Protein AF-A0A937Q299-F1 (afdb_monomer)

Foldseek 3Di:
DVVVVVVVVVVVVVVVVVVVVVCVVVVVVVVVVVVVVCVVVVVVVVVVLVVVQVVLLVVQVVPFPPPDDDDCPTCQNAPCVSFPQDDDPPDTHGAWDWDDDPPDDIDIGGHDDDPVVDPDPVPDDD

Mean predicted aligned error: 9.44 Å

pLDDT: mean 88.58, std 8.68, range [50.38, 97.19]

Sequence (126 aa):
MKNRQGSVLLIVLWSLLFITFFTVTLSGVVTQKLNVSGRIDGKIREYFAAVAGIETAKAVLANDESEDYDASYDNWASNEKAFKEQRAGDTVFSVAYTIKAEGSEPLIVYGLVDEERKVNINKADI

Structure (mmCIF, N/CA/C/O backbone):
data_AF-A0A937Q299-F1
#
_entry.id   AF-A0A937Q299-F1
#
loop_
_atom_site.group_PDB
_atom_site.id
_atom_site.type_symbol
_atom_site.label_atom_id
_atom_site.label_alt_id
_atom_site.label_comp_id
_atom_site.label_asym_id
_atom_site.label_entity_id
_atom_site.label_seq_id
_atom_site.pdbx_PDB_ins_code
_atom_site.Cartn_x
_atom_site.Cartn_y
_atom_site.Cartn_z
_atom_site.occupancy
_atom_site.B_iso_or_equiv
_atom_site.auth_seq_id
_atom_site.auth_comp_id
_atom_site.auth_asym_id
_atom_site.auth_atom_id
_atom_site.pdbx_PDB_model_num
ATOM 1 N N . MET A 1 1 ? -34.525 13.589 62.327 1.00 50.38 1 MET A N 1
ATOM 2 C CA . MET A 1 1 ? -34.146 14.062 60.968 1.00 50.38 1 MET A CA 1
ATOM 3 C C . MET A 1 1 ? -32.785 13.539 60.475 1.00 50.38 1 MET A C 1
ATOM 5 O O . MET A 1 1 ? -32.686 13.281 59.283 1.00 50.38 1 MET A O 1
ATOM 9 N N . LYS A 1 2 ? -31.781 13.288 61.339 1.00 55.22 2 LYS A N 1
ATOM 10 C CA . LYS A 1 2 ? -30.448 12.754 60.953 1.00 55.22 2 LYS A CA 1
ATOM 11 C C . LYS A 1 2 ? -30.451 11.396 60.212 1.00 55.22 2 LYS A C 1
ATOM 13 O O . LYS A 1 2 ? -29.699 11.232 59.260 1.00 55.22 2 LYS A O 1
ATOM 18 N N . ASN A 1 3 ? -31.337 10.457 60.560 1.00 60.97 3 ASN A N 1
ATOM 19 C CA . ASN A 1 3 ? -31.344 9.112 59.946 1.00 60.97 3 ASN A CA 1
ATOM 20 C C . ASN A 1 3 ? -31.765 9.101 58.462 1.00 60.97 3 ASN A C 1
ATOM 22 O O . ASN A 1 3 ? -31.338 8.240 57.697 1.00 60.97 3 ASN A O 1
ATOM 26 N N . ARG A 1 4 ? -32.576 10.078 58.033 1.00 68.50 4 ARG A N 1
ATOM 27 C CA . ARG A 1 4 ? -33.073 10.166 56.650 1.00 68.50 4 ARG A CA 1
ATOM 28 C C . ARG A 1 4 ? -31.975 10.633 55.688 1.00 68.50 4 ARG A C 1
ATOM 30 O O . ARG A 1 4 ? -31.895 10.146 54.571 1.00 68.50 4 ARG A O 1
ATOM 37 N N . GLN A 1 5 ? -31.094 11.519 56.154 1.00 73.50 5 GLN A N 1
ATOM 38 C CA . GLN A 1 5 ? -29.950 12.020 55.385 1.00 73.50 5 GLN A CA 1
ATOM 39 C C . GLN A 1 5 ? -28.874 10.942 55.182 1.00 73.50 5 GLN A C 1
ATOM 41 O O . GLN A 1 5 ? -28.331 10.834 54.088 1.00 73.50 5 GLN A O 1
ATOM 46 N N . GLY A 1 6 ? -28.626 10.089 56.186 1.00 79.12 6 GLY A N 1
ATOM 47 C CA . GLY A 1 6 ? -27.709 8.948 56.049 1.00 79.12 6 GLY A CA 1
ATOM 48 C C . GLY A 1 6 ? -28.207 7.883 55.065 1.00 79.12 6 GLY A C 1
ATOM 49 O O . GLY A 1 6 ? -27.428 7.359 54.275 1.00 79.12 6 GLY A O 1
ATOM 50 N N . SER A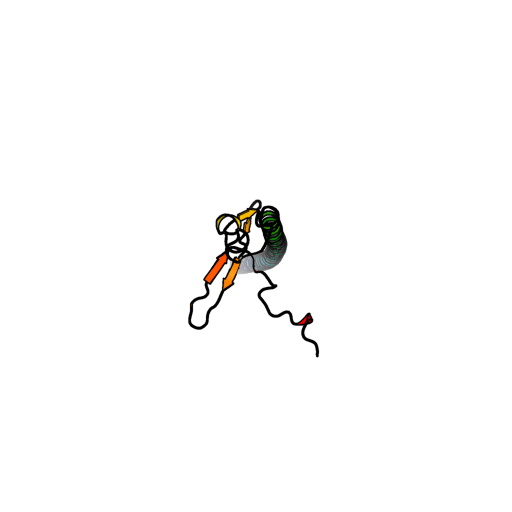 1 7 ? -29.516 7.610 55.053 1.00 86.31 7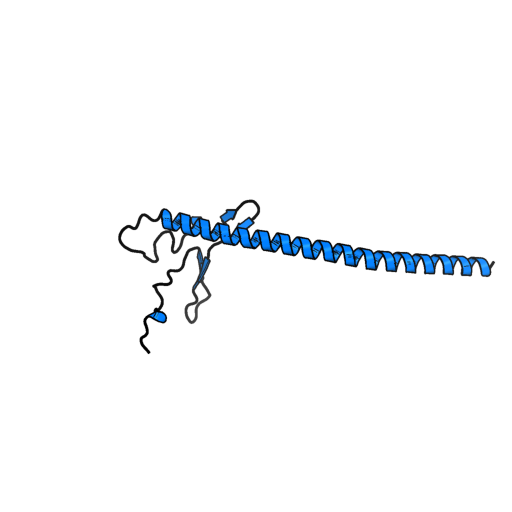 SER A N 1
ATOM 51 C CA . SER A 1 7 ? -30.123 6.681 54.088 1.00 86.31 7 SER A CA 1
ATOM 52 C C . SER A 1 7 ? -30.053 7.211 52.652 1.00 86.31 7 SER A C 1
ATOM 54 O O . SER A 1 7 ? -29.691 6.463 51.748 1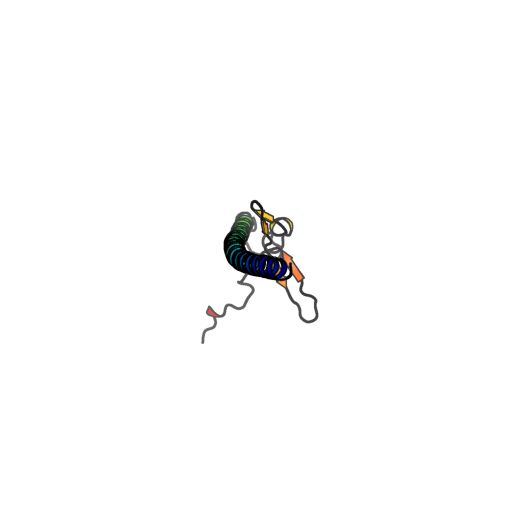.00 86.31 7 SER A O 1
ATOM 56 N N . VAL A 1 8 ? -30.309 8.508 52.442 1.00 90.88 8 VAL A N 1
ATOM 57 C CA . VAL A 1 8 ? -30.155 9.140 51.121 1.00 90.88 8 VAL A CA 1
ATOM 58 C C . VAL A 1 8 ? -28.698 9.093 50.657 1.00 90.88 8 VAL A C 1
ATOM 60 O O . VAL A 1 8 ? -28.444 8.741 49.510 1.00 90.88 8 VAL A O 1
ATOM 63 N N . LEU A 1 9 ? -27.737 9.371 51.546 1.00 90.94 9 LEU A N 1
ATOM 64 C CA . LEU A 1 9 ? -26.311 9.294 51.220 1.00 90.94 9 LEU A CA 1
ATOM 65 C C . LEU A 1 9 ? -25.902 7.881 50.780 1.00 90.94 9 LEU A C 1
ATOM 67 O O . LEU A 1 9 ? -25.204 7.732 49.781 1.00 90.94 9 LEU A O 1
ATOM 71 N N . LEU A 1 10 ? -26.371 6.848 51.487 1.00 92.44 10 LEU A N 1
ATOM 72 C CA . LEU A 1 10 ? -26.106 5.456 51.122 1.00 92.44 10 LEU A CA 1
ATOM 73 C C . LEU A 1 10 ? -26.683 5.104 49.750 1.00 92.44 10 LEU A C 1
ATOM 75 O O . LEU A 1 10 ? -25.991 4.489 48.945 1.00 92.44 10 LEU A O 1
ATOM 79 N N . ILE A 1 11 ? -27.917 5.520 49.459 1.00 94.12 11 ILE A N 1
ATOM 80 C CA . ILE A 1 11 ? -28.556 5.260 48.162 1.00 94.12 11 ILE A CA 1
ATOM 81 C C . ILE A 1 11 ? -27.782 5.945 47.031 1.00 94.12 11 ILE A C 1
ATOM 83 O O . ILE A 1 11 ? -27.532 5.329 45.994 1.00 94.12 11 ILE A O 1
ATOM 87 N N . VAL A 1 12 ? -27.362 7.197 47.231 1.00 95.69 12 VAL A N 1
ATOM 88 C CA . VAL A 1 12 ? -26.575 7.948 46.244 1.00 95.69 12 VAL A CA 1
ATOM 89 C C . VAL A 1 12 ? -25.211 7.294 46.020 1.00 95.69 12 VAL A C 1
ATOM 91 O O . VAL A 1 12 ? -24.815 7.109 44.872 1.00 95.69 12 VAL A O 1
ATOM 94 N N . LEU A 1 13 ? -24.523 6.886 47.090 1.00 95.56 13 LEU A N 1
ATOM 95 C CA . LEU A 1 13 ? -23.221 6.222 47.004 1.00 95.56 13 LEU A CA 1
ATOM 96 C C . LEU A 1 13 ? -23.310 4.896 46.240 1.00 95.56 13 LEU A C 1
ATOM 98 O O . LEU A 1 13 ? -22.503 4.639 45.349 1.00 95.56 13 LEU A O 1
ATOM 102 N N . TRP A 1 14 ? -24.317 4.078 46.551 1.00 96.31 14 TRP A N 1
ATOM 103 C CA . TRP A 1 14 ? -24.563 2.824 45.841 1.00 96.31 14 TRP A CA 1
ATOM 104 C C . TRP A 1 14 ? -24.894 3.059 44.371 1.00 96.31 14 TRP A C 1
ATOM 106 O O . TRP A 1 14 ? -24.345 2.384 43.505 1.00 96.31 14 TRP A O 1
ATOM 116 N N . SER A 1 15 ? -25.732 4.053 44.078 1.00 96.56 15 SER A N 1
ATOM 117 C CA . SER A 1 15 ? -26.079 4.410 42.700 1.00 96.56 15 SER A CA 1
ATOM 118 C C . SER A 1 15 ? -24.841 4.839 41.909 1.00 96.56 15 SER A C 1
ATOM 120 O O . SER A 1 15 ? -24.636 4.378 40.791 1.00 96.56 15 SER A O 1
ATOM 122 N N . LEU A 1 16 ? -23.971 5.656 42.508 1.00 96.44 16 LEU A N 1
ATOM 123 C CA . LEU A 1 16 ? -22.698 6.065 41.910 1.00 96.44 16 LEU A CA 1
ATOM 124 C C . LEU A 1 16 ? -21.774 4.876 41.646 1.00 96.44 16 LEU A C 1
ATOM 126 O O . LEU A 1 16 ? -21.200 4.789 40.561 1.00 96.44 16 LEU A O 1
ATOM 130 N N . LEU A 1 17 ? -21.654 3.949 42.598 1.00 97.19 17 LEU A N 1
ATOM 131 C CA . LEU A 1 17 ? -20.863 2.729 42.427 1.00 97.19 17 LEU A CA 1
ATOM 132 C C . LEU A 1 17 ? -21.375 1.887 41.257 1.00 97.19 17 LEU A C 1
ATOM 134 O O . LEU A 1 17 ? -20.586 1.499 40.395 1.00 97.19 17 LEU A O 1
ATOM 138 N N . PHE A 1 18 ? -22.689 1.664 41.183 1.00 96.81 18 PHE A N 1
ATOM 139 C CA . PHE A 1 18 ? -23.296 0.904 40.092 1.00 96.81 18 PHE A CA 1
ATOM 140 C C . PHE A 1 18 ? -23.109 1.586 38.738 1.00 96.81 18 PHE A C 1
ATOM 142 O O . PHE A 1 18 ? -22.710 0.928 37.780 1.00 96.81 18 PHE A O 1
ATOM 149 N N . ILE A 1 19 ? -23.332 2.899 38.656 1.00 96.56 19 ILE A N 1
ATOM 150 C CA . ILE A 1 19 ? -23.165 3.654 37.407 1.00 96.56 19 ILE A CA 1
ATOM 151 C C . ILE A 1 19 ? -21.702 3.642 36.965 1.00 96.56 19 ILE A C 1
ATOM 153 O O . ILE A 1 19 ? -21.423 3.436 35.786 1.00 96.56 19 ILE A O 1
ATOM 157 N N . THR A 1 20 ? -20.762 3.813 37.893 1.00 96.31 20 THR A N 1
ATOM 158 C CA . THR A 1 20 ? -19.328 3.805 37.577 1.00 96.31 20 THR A CA 1
ATOM 159 C C . THR A 1 20 ? -18.899 2.434 37.068 1.00 96.31 20 THR A C 1
ATOM 161 O O . THR A 1 20 ? -18.287 2.337 36.006 1.00 96.31 20 THR A O 1
ATOM 164 N N . PHE A 1 21 ? -19.274 1.363 37.772 1.00 96.31 21 PHE A N 1
ATOM 165 C CA . PHE A 1 21 ? -18.955 -0.001 37.358 1.00 96.31 21 PHE A CA 1
ATOM 166 C C . PHE A 1 21 ? -19.562 -0.342 35.991 1.00 96.31 21 PHE A C 1
ATOM 168 O O . PHE A 1 21 ? -18.878 -0.870 35.109 1.00 96.31 21 PHE A O 1
ATOM 175 N N . PHE A 1 22 ? -20.827 0.020 35.777 1.00 95.75 22 PHE A N 1
ATOM 176 C CA . PHE A 1 22 ? -21.502 -0.169 34.498 1.00 95.75 22 PHE A CA 1
ATOM 177 C C . PHE A 1 22 ? -20.819 0.613 33.368 1.00 95.75 22 PHE A C 1
ATOM 179 O O . PHE A 1 22 ? -20.572 0.073 32.294 1.00 95.75 22 PHE A O 1
ATOM 186 N N . THR A 1 23 ? -20.440 1.864 33.624 1.00 95.88 23 THR A N 1
ATOM 187 C CA . THR A 1 23 ? -19.784 2.720 32.627 1.00 95.88 23 THR A CA 1
ATOM 188 C C . THR A 1 23 ? -18.412 2.177 32.236 1.00 95.88 23 THR A C 1
ATOM 190 O O . THR A 1 23 ? -18.102 2.091 31.050 1.00 95.88 23 THR A O 1
ATOM 193 N N . VAL A 1 24 ? -17.593 1.772 33.212 1.00 95.50 24 VAL A N 1
ATOM 194 C CA . VAL A 1 24 ? -16.245 1.235 32.961 1.00 95.50 24 VAL A CA 1
ATOM 195 C C . VAL A 1 24 ? -16.312 -0.061 32.154 1.00 95.50 24 VAL A C 1
ATOM 197 O O . VAL A 1 24 ? -15.590 -0.214 31.168 1.00 95.50 24 VAL A O 1
ATOM 200 N N . THR A 1 25 ? -17.201 -0.979 32.535 1.00 93.38 25 THR A N 1
ATOM 201 C CA . THR A 1 25 ? -17.351 -2.268 31.843 1.00 93.38 25 THR A CA 1
ATOM 202 C C . THR A 1 25 ? -17.879 -2.093 30.421 1.00 93.38 25 THR A C 1
ATOM 204 O O . THR A 1 25 ? -17.299 -2.642 29.483 1.00 93.38 25 THR A O 1
ATOM 207 N N . LEU A 1 26 ? -18.920 -1.276 30.233 1.00 93.19 26 LEU A N 1
ATOM 208 C CA . LEU A 1 26 ? -19.473 -0.986 28.911 1.00 93.19 26 LEU A CA 1
ATOM 209 C C . LEU A 1 26 ? -18.441 -0.305 28.004 1.00 93.19 26 LEU A C 1
ATOM 211 O O . LEU A 1 26 ? -18.259 -0.718 26.858 1.00 93.19 26 LEU A O 1
ATOM 215 N N . SER A 1 27 ? -17.728 0.696 28.527 1.00 91.88 27 SER A N 1
ATOM 216 C CA . SER A 1 27 ? -16.698 1.424 27.783 1.00 91.88 27 SER A CA 1
ATOM 217 C C . SER A 1 27 ? -15.568 0.502 27.319 1.00 91.88 27 SER A C 1
ATOM 219 O O . SER A 1 27 ? -15.181 0.538 26.148 1.00 91.88 27 SER A O 1
ATOM 221 N N . GLY A 1 28 ? -15.092 -0.391 28.195 1.00 88.50 28 GLY A N 1
ATOM 222 C CA . GLY A 1 28 ? -14.059 -1.368 27.850 1.00 88.50 28 GLY A CA 1
ATOM 223 C C . GLY A 1 28 ? -14.483 -2.291 26.706 1.00 88.50 28 GLY A C 1
ATOM 224 O O . GLY A 1 28 ? -13.758 -2.425 25.719 1.00 88.50 28 GLY A O 1
ATOM 225 N N . VAL A 1 29 ? -15.685 -2.871 26.789 1.00 88.62 29 VAL A N 1
ATOM 226 C CA . VAL A 1 29 ? -16.194 -3.812 25.776 1.00 88.62 29 VAL A CA 1
ATOM 227 C C . VAL A 1 29 ? -16.422 -3.132 24.425 1.00 88.62 29 VAL A C 1
ATOM 229 O O . VAL A 1 29 ? -16.053 -3.683 23.387 1.00 88.62 29 VAL A O 1
ATOM 232 N N . VAL A 1 30 ? -17.024 -1.940 24.414 1.00 88.81 30 VAL A N 1
ATOM 233 C CA . VAL A 1 30 ? -17.303 -1.205 23.170 1.00 88.81 30 VAL A CA 1
ATOM 234 C C . VAL A 1 30 ? -16.001 -0.779 22.497 1.00 88.81 30 VAL A C 1
ATOM 236 O O . VAL A 1 30 ? -15.816 -1.031 21.306 1.00 88.81 30 VAL A O 1
ATOM 239 N N . THR A 1 31 ? -15.062 -0.220 23.261 1.00 85.06 31 THR A N 1
ATOM 240 C CA . THR A 1 31 ? -13.772 0.240 22.728 1.00 85.06 31 THR A CA 1
ATOM 241 C C . THR A 1 31 ? -12.954 -0.918 22.160 1.00 85.06 31 THR A C 1
ATOM 243 O O . THR A 1 31 ? -12.379 -0.797 21.081 1.00 85.06 31 THR A O 1
ATOM 246 N N . GLN A 1 32 ? -12.939 -2.076 22.830 1.00 82.56 32 GLN A N 1
ATOM 247 C CA . GLN A 1 32 ? -12.262 -3.272 22.319 1.00 82.56 32 GLN A CA 1
ATOM 248 C C . GLN A 1 32 ? -12.850 -3.742 20.986 1.00 82.56 32 GLN A C 1
ATOM 250 O O . GLN A 1 32 ? -12.098 -3.997 20.046 1.00 82.56 32 GLN A O 1
ATOM 255 N N . LYS A 1 33 ? -14.183 -3.819 20.876 1.00 79.06 33 LYS A N 1
ATOM 256 C CA . LYS A 1 33 ? -14.852 -4.243 19.638 1.00 79.06 33 LYS A CA 1
ATOM 257 C C . LYS A 1 33 ? -14.579 -3.284 18.480 1.00 79.06 33 LYS A C 1
ATOM 259 O O . LYS A 1 33 ? -14.241 -3.738 17.390 1.00 79.06 33 LYS A O 1
ATOM 264 N N . LEU A 1 34 ? -14.669 -1.976 18.726 1.00 81.56 34 LEU A N 1
ATOM 265 C CA . LEU A 1 34 ? -14.399 -0.956 17.711 1.00 81.56 34 LEU A CA 1
ATOM 266 C C . LEU A 1 34 ? -12.933 -0.969 17.263 1.00 81.56 34 LEU A C 1
ATOM 268 O O . LEU A 1 34 ? -12.664 -0.929 16.065 1.00 81.56 34 LEU A O 1
ATOM 272 N N . ASN A 1 35 ? -11.989 -1.106 18.198 1.00 84.06 35 ASN A N 1
ATOM 273 C CA . ASN A 1 35 ? -10.564 -1.159 17.874 1.00 84.06 35 ASN A CA 1
ATOM 274 C C . ASN A 1 35 ? -10.203 -2.394 17.044 1.00 84.06 35 ASN A C 1
ATOM 276 O O . ASN A 1 35 ? -9.423 -2.290 16.100 1.00 84.06 35 ASN A O 1
ATOM 280 N N . VAL A 1 36 ? -10.748 -3.566 17.380 1.00 84.06 36 VAL A N 1
ATOM 281 C CA . VAL A 1 36 ? -10.482 -4.793 16.616 1.00 84.06 36 VAL A CA 1
ATOM 282 C C . VAL A 1 36 ? -11.100 -4.706 15.221 1.00 84.06 36 VAL A C 1
ATOM 284 O O . VAL A 1 36 ? -10.398 -4.981 14.251 1.00 84.06 36 VAL A O 1
ATOM 287 N N . SER A 1 37 ? -12.358 -4.263 15.106 1.00 83.75 37 SER A N 1
ATOM 288 C CA . SER A 1 37 ? -13.017 -4.083 13.803 1.00 83.75 37 SER A CA 1
ATOM 289 C C . SER A 1 37 ? -12.245 -3.101 12.926 1.00 83.75 37 SER A C 1
ATOM 291 O O . SER A 1 37 ? -11.860 -3.445 11.814 1.00 83.75 37 SER A O 1
ATOM 293 N N . GLY A 1 38 ? -11.906 -1.923 13.461 1.00 80.69 38 GLY A N 1
ATOM 294 C CA . GLY A 1 38 ? -11.169 -0.904 12.715 1.00 80.69 38 GLY A CA 1
ATOM 295 C C . GLY A 1 38 ? -9.784 -1.370 12.261 1.00 80.69 38 GLY A C 1
ATOM 296 O O . GLY A 1 38 ? -9.350 -1.025 11.164 1.00 80.69 38 GLY A O 1
ATOM 297 N N . ARG A 1 39 ? -9.095 -2.197 13.062 1.00 80.88 39 ARG A N 1
ATOM 298 C CA . ARG A 1 39 ? -7.801 -2.786 12.676 1.00 80.88 39 ARG A CA 1
ATOM 299 C C . ARG A 1 39 ? -7.933 -3.836 11.579 1.00 80.88 39 ARG A C 1
ATOM 301 O O . ARG A 1 39 ? -7.073 -3.883 10.703 1.00 80.88 39 ARG A O 1
ATOM 308 N N .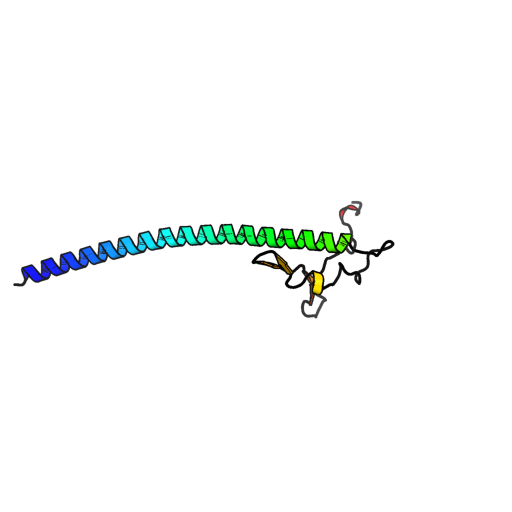 ILE A 1 40 ? -8.960 -4.683 11.630 1.00 86.81 40 ILE A N 1
ATOM 309 C CA . ILE A 1 40 ? -9.207 -5.692 10.591 1.00 86.81 40 ILE A CA 1
ATOM 310 C C . ILE A 1 40 ? -9.571 -4.998 9.277 1.00 86.81 40 ILE A C 1
ATOM 312 O O . ILE A 1 40 ? -8.931 -5.262 8.260 1.00 86.81 40 ILE A O 1
ATOM 316 N N . ASP A 1 41 ? -10.511 -4.054 9.318 1.00 86.00 41 ASP A N 1
ATOM 317 C CA . ASP A 1 41 ? -10.945 -3.298 8.140 1.00 86.00 41 ASP A CA 1
ATOM 318 C C . ASP A 1 41 ? -9.792 -2.484 7.542 1.00 86.00 41 ASP A C 1
ATOM 320 O O . ASP A 1 41 ? -9.592 -2.474 6.327 1.00 86.00 41 ASP A O 1
ATOM 324 N N . GLY A 1 42 ? -8.982 -1.845 8.394 1.00 86.38 42 GLY A N 1
ATOM 325 C CA . GLY A 1 42 ? -7.776 -1.129 7.982 1.00 86.38 42 GLY A CA 1
ATOM 326 C C . GLY A 1 42 ? -6.772 -2.036 7.274 1.00 86.38 42 GLY A C 1
ATOM 327 O O . GLY A 1 42 ? -6.345 -1.720 6.168 1.00 86.38 42 GLY A O 1
ATOM 328 N N . LYS A 1 43 ? -6.466 -3.204 7.853 1.00 88.44 43 LYS A N 1
ATOM 329 C CA . LYS A 1 43 ? -5.508 -4.156 7.275 1.00 88.44 43 LYS A CA 1
ATOM 330 C C . LYS A 1 43 ? -5.975 -4.714 5.931 1.00 88.44 43 LYS A C 1
ATOM 332 O O . LYS A 1 43 ? -5.168 -4.856 5.018 1.00 88.44 43 LYS A O 1
ATOM 337 N N . ILE A 1 44 ? -7.263 -5.038 5.804 1.00 90.44 44 ILE A N 1
ATOM 338 C CA . ILE A 1 44 ? -7.847 -5.501 4.538 1.00 90.44 44 ILE A CA 1
ATOM 339 C C . ILE A 1 44 ? -7.711 -4.406 3.479 1.00 90.44 44 ILE A C 1
ATOM 341 O O . ILE A 1 44 ? -7.271 -4.666 2.361 1.00 90.44 44 ILE A O 1
ATOM 345 N N . ARG A 1 45 ? -8.040 -3.168 3.849 1.00 90.12 45 ARG A N 1
ATOM 346 C CA . ARG A 1 45 ? -7.969 -2.014 2.958 1.00 90.12 45 ARG A CA 1
ATOM 347 C C . ARG A 1 45 ? -6.536 -1.716 2.500 1.00 90.12 45 ARG A C 1
ATOM 349 O O . ARG A 1 45 ? -6.317 -1.512 1.313 1.00 90.12 45 ARG A O 1
ATOM 356 N N . GLU A 1 46 ? -5.569 -1.737 3.412 1.00 91.25 46 GLU A N 1
ATOM 357 C CA . GLU A 1 46 ? -4.140 -1.577 3.105 1.00 91.25 46 GLU A CA 1
ATOM 358 C C . GLU A 1 46 ? -3.620 -2.702 2.203 1.00 91.25 46 GLU A C 1
ATOM 360 O O . GLU A 1 46 ? -2.902 -2.442 1.240 1.00 91.25 46 GLU A O 1
ATOM 365 N N . TYR A 1 47 ? -4.023 -3.948 2.472 1.00 93.69 47 TYR A N 1
ATOM 366 C CA . TYR A 1 47 ? -3.659 -5.092 1.641 1.00 93.69 47 TYR A CA 1
ATOM 367 C C . TYR A 1 47 ? -4.168 -4.928 0.206 1.00 93.69 47 TYR A C 1
ATOM 369 O O . TYR A 1 47 ? -3.396 -5.064 -0.740 1.00 93.69 47 TYR A O 1
ATOM 377 N N . PHE A 1 48 ? -5.445 -4.585 0.027 1.00 93.50 48 PHE A N 1
ATOM 378 C CA . PHE A 1 48 ? -6.000 -4.380 -1.310 1.00 93.50 48 PHE A CA 1
ATOM 379 C C . PHE A 1 48 ? -5.445 -3.133 -2.005 1.00 93.50 48 PHE A C 1
ATOM 381 O O . PHE A 1 48 ? -5.298 -3.155 -3.223 1.00 93.50 48 PHE A O 1
ATOM 388 N N . ALA A 1 49 ? -5.067 -2.088 -1.264 1.00 94.81 49 ALA A N 1
ATOM 389 C CA . ALA A 1 49 ? -4.339 -0.950 -1.823 1.00 94.81 49 ALA A CA 1
ATOM 390 C C . ALA A 1 49 ? -2.955 -1.369 -2.357 1.00 94.81 49 ALA A C 1
ATOM 392 O O . ALA A 1 49 ? -2.564 -0.956 -3.446 1.00 94.81 49 ALA A O 1
ATOM 393 N N . ALA A 1 50 ? -2.241 -2.247 -1.643 1.00 95.12 50 ALA A N 1
ATOM 394 C CA . ALA A 1 50 ? -0.981 -2.811 -2.126 1.00 95.12 50 ALA A CA 1
ATOM 395 C C . ALA A 1 50 ? -1.182 -3.698 -3.368 1.00 95.12 50 ALA A C 1
ATOM 397 O O . ALA A 1 50 ? -0.424 -3.586 -4.329 1.00 95.12 50 ALA A O 1
ATOM 398 N N . VAL A 1 51 ? -2.228 -4.536 -3.387 1.00 96.12 51 VAL A N 1
ATOM 399 C CA . VAL A 1 51 ? -2.591 -5.343 -4.567 1.00 96.12 51 VAL A CA 1
ATOM 400 C C . VAL A 1 51 ? -2.918 -4.448 -5.763 1.00 96.12 51 VAL A C 1
ATOM 402 O O . VAL A 1 51 ? -2.435 -4.714 -6.859 1.00 96.12 51 VAL A O 1
ATOM 405 N N . ALA A 1 52 ? -3.668 -3.362 -5.563 1.00 96.06 52 ALA A N 1
ATOM 406 C CA . ALA A 1 52 ? -3.941 -2.390 -6.618 1.00 96.06 52 ALA A CA 1
ATOM 407 C C . ALA A 1 52 ? -2.643 -1.788 -7.179 1.00 96.06 52 ALA A C 1
ATOM 409 O O . ALA A 1 52 ? -2.492 -1.717 -8.393 1.00 96.06 52 ALA A O 1
ATOM 410 N N . GLY A 1 53 ? -1.673 -1.457 -6.321 1.00 95.62 53 GLY A N 1
ATOM 411 C CA . GLY A 1 53 ? -0.347 -1.010 -6.754 1.00 95.62 53 GLY A CA 1
ATOM 412 C C . GLY A 1 53 ? 0.405 -2.033 -7.607 1.00 95.62 53 GLY A C 1
ATOM 413 O O . GLY A 1 53 ? 1.006 -1.657 -8.612 1.00 95.62 53 GLY A O 1
ATOM 414 N N . ILE A 1 54 ? 0.326 -3.321 -7.260 1.00 95.94 54 ILE A N 1
ATOM 415 C CA . ILE A 1 54 ? 0.916 -4.407 -8.059 1.00 95.94 54 ILE A CA 1
ATOM 416 C C . ILE A 1 54 ? 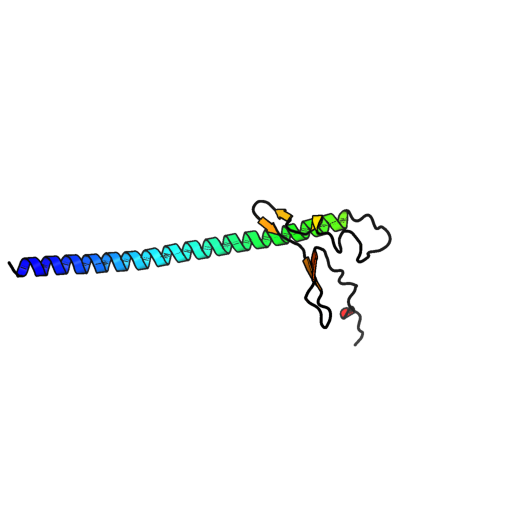0.240 -4.503 -9.431 1.00 95.94 54 ILE A C 1
ATOM 418 O O . ILE A 1 54 ? 0.924 -4.619 -10.445 1.00 95.94 54 ILE A O 1
ATOM 422 N N . GLU A 1 55 ? -1.089 -4.449 -9.486 1.00 96.00 55 GLU A N 1
ATOM 423 C CA . GLU A 1 55 ? -1.817 -4.529 -10.756 1.00 96.00 55 GLU A CA 1
ATOM 424 C C . GLU A 1 55 ? -1.580 -3.288 -11.632 1.00 96.00 55 GLU A C 1
ATOM 426 O O . GLU A 1 55 ? -1.408 -3.420 -12.841 1.00 96.00 55 GLU A O 1
ATOM 431 N N . THR A 1 56 ? -1.459 -2.095 -11.039 1.00 95.06 56 THR A N 1
ATOM 432 C CA . THR A 1 56 ? -1.025 -0.885 -11.753 1.00 95.06 56 THR A CA 1
ATOM 433 C C . THR A 1 56 ? 0.382 -1.050 -12.321 1.00 95.06 56 THR A C 1
ATOM 435 O O . THR A 1 56 ? 0.598 -0.752 -13.491 1.00 95.06 56 THR A O 1
ATOM 438 N N . ALA A 1 57 ? 1.328 -1.573 -11.537 1.00 94.88 57 ALA A N 1
ATOM 439 C CA . ALA A 1 57 ? 2.690 -1.839 -11.996 1.00 94.88 57 ALA A CA 1
ATOM 440 C C . ALA A 1 57 ? 2.725 -2.807 -13.186 1.00 94.88 57 ALA A C 1
ATOM 442 O O . ALA A 1 57 ? 3.354 -2.511 -14.199 1.00 94.88 57 ALA A O 1
ATOM 443 N N . LYS A 1 58 ? 1.988 -3.921 -13.103 1.00 94.56 58 LYS A N 1
ATOM 444 C CA . LYS A 1 58 ? 1.844 -4.870 -14.217 1.00 94.56 58 LYS A CA 1
ATOM 445 C C . LYS A 1 58 ? 1.23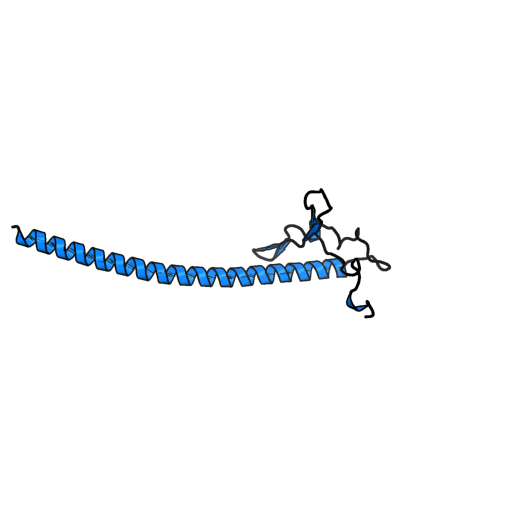4 -4.220 -15.451 1.00 94.56 58 LYS A C 1
ATOM 447 O O . LYS A 1 58 ? 1.692 -4.488 -16.552 1.00 94.56 58 LYS A O 1
ATOM 452 N N . ALA A 1 59 ? 0.211 -3.384 -15.280 1.00 93.88 59 ALA A N 1
ATOM 453 C CA . ALA A 1 59 ? -0.424 -2.693 -16.395 1.00 93.88 59 ALA A CA 1
ATOM 454 C C . ALA A 1 59 ? 0.531 -1.702 -17.070 1.00 93.88 59 ALA A C 1
ATOM 456 O O . ALA A 1 59 ? 0.508 -1.586 -18.289 1.00 93.88 59 ALA A O 1
ATOM 457 N N . VAL A 1 60 ? 1.374 -1.002 -16.307 1.00 93.00 60 VAL A N 1
ATOM 458 C CA . VAL A 1 60 ? 2.394 -0.109 -16.874 1.00 93.00 60 VAL A CA 1
ATOM 459 C C . VAL A 1 60 ? 3.440 -0.910 -17.648 1.00 93.00 60 VAL A C 1
ATOM 461 O O . VAL A 1 60 ? 3.708 -0.561 -18.788 1.00 93.00 60 VAL A O 1
ATOM 464 N N . LEU A 1 61 ? 3.951 -2.007 -17.080 1.00 91.94 61 LEU A N 1
ATOM 465 C CA . LEU A 1 61 ? 4.909 -2.891 -17.758 1.00 91.94 61 LEU A CA 1
ATOM 466 C C . LEU A 1 61 ? 4.322 -3.541 -19.020 1.00 91.94 61 LEU A C 1
ATOM 468 O O . LEU A 1 61 ? 4.991 -3.644 -20.035 1.00 91.94 61 LEU A O 1
ATOM 472 N N . ALA A 1 62 ? 3.057 -3.963 -18.985 1.00 90.25 62 ALA A N 1
ATOM 473 C CA . ALA A 1 62 ? 2.399 -4.580 -20.138 1.00 90.25 62 ALA A CA 1
ATOM 474 C C . ALA A 1 62 ? 2.111 -3.593 -21.281 1.00 90.25 62 ALA A C 1
ATOM 476 O O . ALA A 1 62 ? 1.873 -4.026 -22.404 1.00 90.25 62 ALA A O 1
ATOM 477 N N . ASN A 1 63 ? 2.077 -2.291 -20.984 1.00 87.25 63 ASN A N 1
ATOM 478 C CA . ASN A 1 63 ? 1.941 -1.226 -21.976 1.00 87.25 63 ASN A CA 1
ATOM 479 C C . ASN A 1 63 ? 3.294 -0.592 -22.327 1.00 87.25 63 ASN A C 1
ATOM 481 O O . ASN A 1 63 ? 3.307 0.466 -22.956 1.00 87.25 63 ASN A O 1
ATOM 485 N N . ASP A 1 64 ? 4.408 -1.173 -21.881 1.00 81.69 64 ASP A N 1
ATOM 486 C CA . ASP A 1 64 ? 5.717 -0.683 -22.279 1.00 81.69 64 ASP A CA 1
ATOM 487 C C . ASP A 1 64 ? 5.991 -1.079 -23.733 1.00 81.69 64 ASP A C 1
ATOM 489 O O . ASP A 1 64 ? 5.831 -2.236 -24.11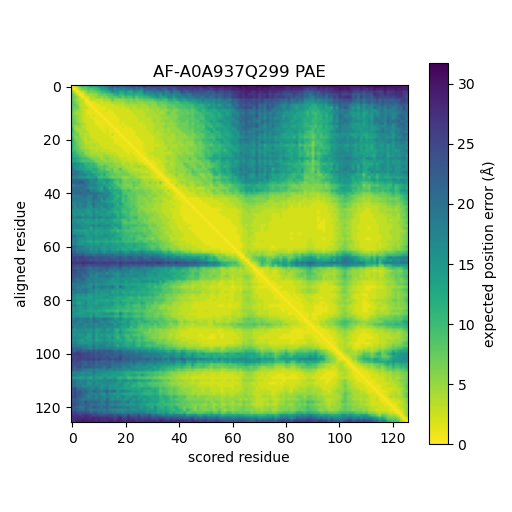8 1.00 81.69 64 ASP A O 1
ATOM 493 N N . GLU A 1 65 ? 6.326 -0.089 -24.558 1.00 71.00 65 GLU A N 1
ATOM 494 C CA . GLU A 1 65 ? 6.524 -0.252 -26.006 1.00 71.00 65 GLU A CA 1
ATOM 495 C C . GLU A 1 65 ? 8.009 -0.464 -26.366 1.00 71.00 65 GLU A C 1
ATOM 497 O O . GLU A 1 65 ? 8.359 -0.573 -27.542 1.00 71.00 65 GLU A O 1
ATOM 502 N N . SER A 1 66 ? 8.905 -0.499 -25.374 1.00 71.44 66 SER A N 1
ATOM 503 C CA . SER A 1 66 ? 10.328 -0.795 -25.548 1.00 71.44 66 SER A CA 1
ATOM 504 C C . SER A 1 66 ? 10.527 -2.284 -25.868 1.00 71.44 66 SER A C 1
ATOM 506 O O . SER A 1 66 ? 10.591 -3.144 -24.998 1.00 71.44 66 SER A O 1
ATOM 508 N N . GLU A 1 67 ? 10.618 -2.619 -27.158 1.00 66.25 67 GLU A N 1
ATOM 509 C CA . GLU A 1 67 ? 10.719 -4.028 -27.579 1.00 66.25 67 GLU A CA 1
ATOM 510 C C . GLU A 1 67 ? 12.119 -4.651 -27.396 1.00 66.25 67 GLU A C 1
ATOM 512 O O . GLU A 1 67 ? 12.236 -5.875 -27.343 1.00 66.25 67 GLU A O 1
ATOM 517 N N . ASP A 1 68 ? 13.178 -3.839 -27.283 1.00 79.25 68 ASP A N 1
ATOM 518 C CA . ASP A 1 68 ? 14.566 -4.328 -27.383 1.00 79.25 68 ASP A CA 1
ATOM 519 C C . ASP A 1 68 ? 15.382 -4.257 -26.080 1.00 79.25 68 ASP A C 1
ATOM 521 O O . ASP A 1 68 ? 16.398 -4.948 -25.958 1.00 79.25 68 ASP A O 1
ATOM 525 N N . TYR A 1 69 ? 15.003 -3.408 -25.121 1.00 81.06 69 TYR A N 1
ATOM 526 C CA . TYR A 1 69 ? 15.733 -3.239 -23.862 1.00 81.06 69 TYR A CA 1
ATOM 527 C C . TYR A 1 69 ? 14.883 -2.550 -22.792 1.00 81.06 69 TYR A C 1
ATOM 529 O O . TYR A 1 69 ? 14.078 -1.681 -23.108 1.00 81.06 69 TYR A O 1
ATOM 537 N N . ASP A 1 70 ? 15.171 -2.870 -21.531 1.00 85.75 70 ASP A N 1
ATOM 538 C CA . ASP A 1 70 ? 14.649 -2.165 -20.363 1.00 85.75 70 ASP A CA 1
ATOM 539 C C . ASP A 1 70 ? 15.668 -1.120 -19.884 1.00 85.75 70 ASP A C 1
ATOM 541 O O . ASP A 1 70 ? 16.846 -1.421 -19.649 1.00 85.75 70 ASP A O 1
ATOM 545 N N . ALA A 1 71 ? 15.234 0.126 -19.721 1.00 85.62 71 ALA A N 1
ATOM 546 C CA . ALA A 1 71 ? 16.060 1.234 -19.273 1.00 85.62 71 ALA A CA 1
ATOM 547 C C . ALA A 1 71 ? 15.443 2.012 -18.106 1.00 85.62 71 ALA A C 1
ATOM 549 O O . ALA A 1 71 ? 14.238 2.122 -17.913 1.00 85.62 71 ALA A O 1
ATOM 550 N N . SER A 1 72 ? 16.309 2.660 -17.323 1.00 83.88 72 SER A N 1
ATOM 551 C CA . SER A 1 72 ? 15.906 3.450 -16.150 1.00 83.88 72 SER A CA 1
ATOM 552 C C . SER A 1 72 ? 15.123 4.730 -16.470 1.00 83.88 72 SER A C 1
ATOM 554 O O . SER A 1 72 ? 14.687 5.418 -15.546 1.00 83.88 72 SER A O 1
ATOM 556 N N . TYR A 1 73 ? 14.976 5.074 -17.750 1.00 85.19 73 TYR A N 1
ATOM 557 C CA . TYR A 1 73 ? 14.168 6.198 -18.220 1.00 85.19 73 TYR A CA 1
ATOM 558 C C . TYR A 1 73 ? 12.813 5.767 -18.789 1.00 85.19 73 TYR A C 1
ATOM 560 O O . TYR A 1 73 ? 12.040 6.631 -19.206 1.00 85.19 73 TYR A O 1
ATOM 568 N N . ASP A 1 74 ? 12.517 4.468 -18.790 1.00 88.50 74 ASP A N 1
ATOM 569 C CA . ASP A 1 74 ? 11.245 3.956 -19.274 1.00 88.50 74 ASP A CA 1
ATOM 570 C C . ASP A 1 74 ? 10.100 4.350 -18.340 1.00 88.50 74 ASP A C 1
ATOM 572 O O . ASP A 1 74 ? 10.276 4.682 -17.159 1.00 88.50 74 ASP A O 1
ATOM 576 N N . ASN A 1 75 ? 8.881 4.296 -18.876 1.00 89.50 75 ASN A N 1
ATOM 577 C CA . ASN A 1 75 ? 7.680 4.739 -18.172 1.00 89.50 75 ASN A CA 1
ATOM 578 C C . ASN A 1 75 ? 7.433 3.974 -16.864 1.00 89.50 75 ASN A C 1
ATOM 580 O O . ASN A 1 75 ? 6.802 4.515 -15.954 1.00 89.50 75 ASN A O 1
ATOM 584 N N . TRP A 1 76 ? 7.906 2.734 -16.745 1.00 92.31 76 TRP A N 1
ATOM 585 C CA . TRP A 1 76 ? 7.786 1.954 -15.516 1.00 92.31 76 TRP A CA 1
ATOM 586 C C . TRP A 1 76 ? 8.778 2.388 -14.425 1.00 92.31 76 TRP A C 1
ATOM 588 O O . TRP A 1 76 ? 8.482 2.221 -13.240 1.00 92.31 76 TRP A O 1
ATOM 598 N N . ALA A 1 77 ? 9.933 2.954 -14.792 1.00 91.56 77 ALA A N 1
ATOM 599 C CA . ALA A 1 77 ? 11.031 3.239 -13.868 1.00 91.56 77 ALA A CA 1
ATOM 600 C C . ALA A 1 77 ? 10.786 4.502 -13.028 1.00 91.56 77 ALA A C 1
ATOM 602 O O . ALA A 1 77 ? 11.051 4.520 -11.824 1.00 91.56 77 ALA A O 1
ATOM 603 N N . SER A 1 78 ? 10.240 5.561 -13.636 1.00 93.06 78 SER A N 1
ATOM 604 C CA . SER A 1 78 ? 9.911 6.809 -12.937 1.00 93.06 78 SER A CA 1
ATOM 605 C C . SER A 1 78 ? 8.757 7.547 -13.613 1.00 93.06 78 SER A C 1
ATOM 607 O O . SER A 1 78 ? 8.958 8.337 -14.535 1.00 93.06 78 SER A O 1
ATOM 609 N N . ASN A 1 79 ? 7.539 7.359 -13.104 1.00 93.75 79 ASN A N 1
ATOM 610 C CA . ASN A 1 79 ? 6.343 8.010 -13.626 1.00 93.75 79 ASN A CA 1
ATOM 611 C C . ASN A 1 79 ? 5.373 8.402 -12.507 1.00 93.75 79 ASN A C 1
ATOM 613 O O . ASN A 1 79 ? 4.524 7.623 -12.071 1.00 93.75 79 ASN A O 1
ATOM 617 N N . GLU A 1 80 ? 5.446 9.665 -12.078 1.00 94.94 80 GLU A N 1
ATOM 618 C CA . GLU A 1 80 ? 4.541 10.194 -11.052 1.00 94.94 80 GLU A CA 1
ATOM 619 C C . GLU A 1 80 ? 3.071 10.065 -11.457 1.00 94.94 80 GLU A C 1
ATOM 621 O O . GLU A 1 80 ? 2.234 9.731 -10.626 1.00 94.94 80 GLU A O 1
ATOM 626 N N . LYS A 1 81 ? 2.735 10.271 -12.734 1.00 94.19 81 LYS A N 1
ATOM 627 C CA . LYS A 1 81 ? 1.342 10.209 -13.188 1.00 94.19 81 LYS A CA 1
ATOM 628 C C . LYS A 1 81 ? 0.753 8.804 -13.041 1.00 94.19 81 LYS A C 1
ATOM 630 O O . LYS A 1 81 ? -0.435 8.687 -12.755 1.00 94.19 81 LYS A O 1
ATOM 635 N N . ALA A 1 82 ? 1.565 7.770 -13.248 1.00 93.75 82 ALA A N 1
ATOM 636 C CA . ALA A 1 82 ? 1.139 6.379 -13.137 1.00 93.75 82 ALA A CA 1
ATOM 637 C C . ALA A 1 82 ? 1.191 5.846 -11.697 1.00 93.75 82 ALA A C 1
ATOM 639 O O . ALA A 1 82 ? 0.424 4.948 -11.357 1.00 93.75 82 ALA A O 1
ATOM 640 N N . PHE A 1 83 ? 2.072 6.385 -10.847 1.00 96.38 83 PHE A N 1
ATOM 641 C CA . PHE A 1 83 ? 2.411 5.751 -9.570 1.00 96.38 83 PHE A CA 1
ATOM 642 C C . PHE A 1 83 ? 2.221 6.612 -8.322 1.00 96.38 83 PHE A C 1
ATOM 644 O O . PHE A 1 83 ? 2.236 6.067 -7.220 1.00 96.38 83 PHE A O 1
ATOM 651 N N . LYS A 1 84 ? 2.026 7.926 -8.442 1.00 97.12 84 LYS A N 1
ATOM 652 C CA . LYS A 1 84 ? 1.805 8.825 -7.301 1.00 97.12 84 LYS A CA 1
ATOM 653 C C . LYS A 1 84 ? 0.317 9.024 -7.057 1.00 97.12 84 LYS A C 1
ATOM 655 O O . LYS A 1 84 ? -0.430 9.275 -7.996 1.00 97.12 84 LYS A O 1
ATOM 660 N N . GLU A 1 85 ? -0.090 8.916 -5.795 1.00 96.50 85 GLU A N 1
ATOM 661 C CA . GLU A 1 85 ? -1.445 9.213 -5.300 1.00 96.50 85 GLU A CA 1
ATOM 662 C C . GLU A 1 85 ? -2.583 8.611 -6.149 1.00 96.50 85 GLU A C 1
ATOM 664 O O . GLU A 1 85 ? -3.613 9.237 -6.403 1.00 96.50 85 GLU A O 1
ATOM 669 N N . GLN A 1 86 ? -2.409 7.361 -6.575 1.00 96.31 86 GLN A N 1
ATOM 670 C CA . GLN A 1 86 ? -3.400 6.629 -7.353 1.00 96.31 86 GLN A CA 1
ATOM 671 C C . GLN A 1 86 ? -4.585 6.225 -6.483 1.00 96.31 86 GLN A C 1
ATOM 673 O O . GLN A 1 86 ? -4.428 5.869 -5.313 1.00 96.31 86 GLN A O 1
ATOM 678 N N . ARG A 1 87 ? -5.789 6.259 -7.061 1.00 94.12 87 ARG A N 1
ATOM 679 C CA . ARG A 1 87 ? -7.029 5.976 -6.334 1.00 94.12 87 ARG A CA 1
ATOM 680 C C . ARG A 1 87 ? -7.540 4.572 -6.642 1.00 94.12 87 ARG A C 1
ATOM 682 O O . ARG A 1 87 ? -7.772 4.239 -7.799 1.00 94.12 87 ARG A O 1
ATOM 689 N N . ALA A 1 88 ? -7.803 3.788 -5.600 1.00 89.56 88 ALA A N 1
ATOM 690 C CA . ALA A 1 88 ? -8.507 2.509 -5.676 1.00 89.56 88 ALA A CA 1
ATOM 691 C C . ALA A 1 88 ? -9.697 2.532 -4.708 1.00 89.56 88 ALA A C 1
ATOM 693 O O . ALA A 1 88 ? -9.534 2.412 -3.490 1.00 89.56 88 ALA A O 1
ATOM 694 N N . GLY A 1 89 ? -10.905 2.737 -5.241 1.00 87.00 89 GLY A N 1
ATOM 695 C CA . GLY A 1 89 ? -12.102 2.953 -4.423 1.00 87.00 89 GLY A CA 1
ATOM 696 C C . GLY A 1 89 ? -11.933 4.158 -3.491 1.00 87.00 89 GLY A C 1
ATOM 697 O O . GLY A 1 89 ? -11.698 5.274 -3.960 1.00 87.00 89 GLY A O 1
ATOM 698 N N . ASP A 1 90 ? -12.012 3.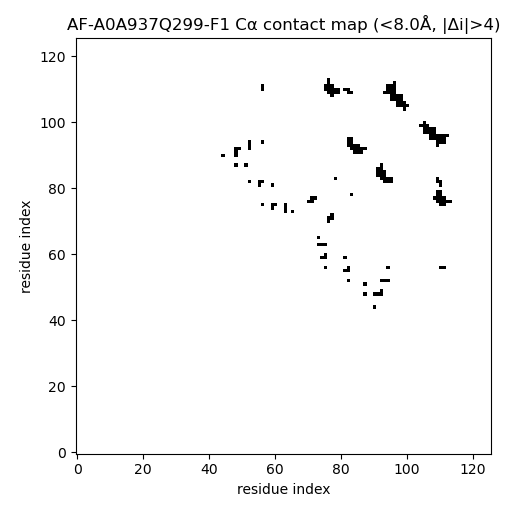915 -2.181 1.00 86.94 90 ASP A N 1
ATOM 699 C CA . ASP A 1 90 ? -11.856 4.928 -1.123 1.00 86.94 90 ASP A CA 1
ATOM 700 C C . ASP A 1 90 ? -10.419 5.051 -0.592 1.00 86.94 90 ASP A C 1
ATOM 702 O O . ASP A 1 90 ? -10.165 5.759 0.382 1.00 86.94 90 ASP A O 1
ATOM 706 N N . THR A 1 91 ? -9.466 4.357 -1.216 1.00 89.12 91 THR A N 1
ATOM 707 C CA . THR A 1 91 ? -8.048 4.403 -0.842 1.00 89.12 91 THR A CA 1
ATOM 708 C C . THR A 1 91 ? -7.223 5.173 -1.848 1.00 89.12 91 THR A C 1
ATOM 710 O O . THR A 1 91 ? -7.531 5.199 -3.041 1.00 89.12 91 THR A O 1
ATOM 713 N N . VAL A 1 92 ? -6.149 5.772 -1.344 1.00 94.56 92 VAL A N 1
ATOM 714 C CA . VAL A 1 92 ? -5.091 6.373 -2.147 1.00 94.56 92 VAL A CA 1
ATOM 715 C C . VAL A 1 92 ? -3.805 5.620 -1.843 1.00 94.56 92 VAL A C 1
ATOM 717 O O . VAL A 1 92 ? -3.499 5.376 -0.675 1.00 94.56 92 VAL A O 1
ATOM 720 N N . PHE A 1 93 ? -3.073 5.232 -2.879 1.00 95.81 93 PHE A N 1
ATOM 721 C CA . PHE A 1 93 ? -1.800 4.535 -2.756 1.00 95.81 93 PHE A CA 1
ATOM 722 C C . PHE A 1 93 ? -0.747 5.170 -3.659 1.00 95.81 93 PHE A C 1
ATOM 724 O O . PHE A 1 93 ? -1.043 5.966 -4.548 1.00 95.81 93 PHE A O 1
ATOM 731 N N . SER A 1 94 ? 0.516 4.852 -3.408 1.00 97.00 94 SER A N 1
ATOM 732 C CA . SER A 1 94 ? 1.614 5.200 -4.304 1.00 97.00 94 SER A CA 1
ATOM 733 C C . SER A 1 94 ? 2.574 4.029 -4.412 1.00 97.00 94 SER A C 1
ATOM 735 O O . SER A 1 94 ? 2.780 3.315 -3.431 1.00 97.00 94 SER A O 1
ATOM 737 N N . VAL A 1 95 ? 3.163 3.846 -5.588 1.00 96.94 95 VAL A N 1
ATOM 738 C CA . VAL A 1 95 ? 4.254 2.892 -5.803 1.00 96.94 95 VAL A CA 1
ATOM 739 C C . VAL A 1 95 ? 5.537 3.701 -5.907 1.00 96.94 95 VAL A C 1
ATOM 741 O O . VAL A 1 95 ? 5.672 4.550 -6.784 1.00 96.94 95 VAL A O 1
ATOM 744 N N . ALA A 1 96 ? 6.444 3.508 -4.956 1.00 95.50 96 ALA A N 1
ATOM 745 C CA . ALA A 1 96 ? 7.653 4.307 -4.868 1.00 95.50 96 ALA A CA 1
ATOM 746 C C . ALA A 1 96 ? 8.787 3.551 -4.179 1.00 95.50 96 ALA A C 1
ATOM 748 O O . ALA A 1 96 ? 8.560 2.626 -3.397 1.00 95.50 96 ALA A O 1
ATOM 749 N N . TYR A 1 97 ? 10.009 4.003 -4.431 1.00 93.12 97 TYR A N 1
ATOM 750 C CA . TYR A 1 97 ? 11.216 3.540 -3.765 1.00 93.12 97 TYR A CA 1
ATOM 751 C C . TYR A 1 97 ? 12.114 4.721 -3.405 1.00 93.12 97 TYR A C 1
ATOM 753 O O . TYR A 1 97 ? 12.051 5.794 -4.006 1.00 93.12 97 TYR A O 1
ATOM 761 N N . THR A 1 98 ? 12.968 4.517 -2.405 1.00 92.62 98 THR A N 1
ATOM 762 C CA . THR A 1 98 ? 13.898 5.546 -1.943 1.00 92.62 98 THR A CA 1
ATOM 763 C C . THR A 1 98 ? 15.292 5.269 -2.479 1.00 92.62 98 THR A C 1
ATOM 765 O O . THR A 1 98 ? 15.833 4.177 -2.295 1.00 92.62 98 THR A O 1
ATOM 768 N N . ILE A 1 99 ? 15.902 6.278 -3.091 1.00 88.69 99 ILE A N 1
ATOM 769 C CA . ILE A 1 99 ? 17.317 6.281 -3.451 1.00 88.69 99 ILE A CA 1
ATOM 770 C C . ILE A 1 99 ? 18.051 7.142 -2.428 1.00 88.69 99 ILE A C 1
ATOM 772 O O . ILE A 1 99 ? 17.715 8.307 -2.227 1.00 88.69 99 ILE A O 1
ATOM 776 N N . LYS A 1 100 ? 19.068 6.573 -1.778 1.00 87.00 100 LYS A N 1
ATOM 777 C CA . LYS A 1 100 ? 19.950 7.310 -0.872 1.00 87.00 100 LYS A CA 1
ATOM 778 C C . LYS A 1 100 ? 21.378 7.250 -1.401 1.00 87.00 100 LYS A C 1
ATOM 780 O O . LYS A 1 100 ? 22.009 6.199 -1.334 1.00 87.00 100 LYS A O 1
ATOM 785 N N . ALA A 1 101 ? 21.866 8.373 -1.919 1.00 80.19 101 ALA A N 1
ATOM 786 C CA . ALA A 1 101 ? 23.280 8.552 -2.226 1.00 80.19 101 ALA A CA 1
ATOM 787 C C . ALA A 1 101 ? 24.044 8.980 -0.962 1.00 80.19 101 ALA A C 1
ATOM 789 O O . ALA A 1 101 ? 23.482 9.612 -0.062 1.00 80.19 101 ALA A O 1
ATOM 790 N N . GLU A 1 102 ? 25.324 8.623 -0.877 1.00 81.00 102 GLU A N 1
ATOM 791 C CA . GLU A 1 102 ? 26.173 9.004 0.251 1.00 81.00 102 GLU A CA 1
ATOM 792 C C . GLU A 1 102 ? 26.278 10.538 0.344 1.00 81.00 102 GLU A C 1
ATOM 794 O O . GLU A 1 102 ? 26.535 11.219 -0.647 1.00 81.00 102 GLU A O 1
ATOM 799 N N . GLY A 1 103 ? 26.002 11.096 1.527 1.00 81.25 103 GLY A N 1
ATOM 800 C CA . GLY A 1 103 ? 26.016 12.546 1.760 1.00 81.25 103 GLY A CA 1
ATOM 801 C C . GLY A 1 103 ? 24.816 13.332 1.212 1.00 81.25 103 GLY A C 1
ATOM 802 O O . GLY A 1 103 ? 24.835 14.557 1.285 1.00 81.25 103 GLY A O 1
ATOM 803 N N . SER A 1 104 ? 23.781 12.667 0.686 1.00 83.81 104 SER A N 1
ATOM 804 C CA . SER A 1 104 ? 22.579 13.321 0.141 1.00 83.81 104 SER A CA 1
ATOM 805 C C . SER A 1 104 ? 21.310 12.974 0.924 1.00 83.81 104 SER A C 1
ATOM 807 O O . SER A 1 104 ? 21.215 11.912 1.548 1.00 83.81 104 SER A O 1
ATOM 809 N N . GLU A 1 105 ? 20.316 13.861 0.856 1.00 88.94 105 GLU A N 1
ATOM 810 C CA . GLU A 1 105 ? 18.963 13.576 1.342 1.00 88.94 105 GLU A CA 1
ATOM 811 C C . GLU A 1 105 ? 18.326 12.430 0.530 1.00 88.94 105 GLU A C 1
ATOM 813 O O . GLU A 1 105 ? 18.594 12.297 -0.670 1.00 88.94 105 GLU A O 1
ATOM 818 N N . PRO A 1 106 ? 17.497 11.578 1.159 1.00 89.94 106 PRO A N 1
ATOM 819 C CA . PRO A 1 106 ? 16.817 10.493 0.470 1.00 89.94 106 PRO A CA 1
ATOM 820 C C . PRO A 1 106 ? 15.837 11.041 -0.576 1.00 89.94 106 PRO A C 1
ATOM 822 O O . PRO A 1 106 ? 14.931 11.809 -0.256 1.00 89.94 106 PRO A O 1
ATOM 825 N N . LEU A 1 107 ? 15.996 10.599 -1.823 1.00 90.88 107 LEU A N 1
ATOM 826 C CA . LEU A 1 107 ? 15.102 10.927 -2.928 1.00 90.88 107 LEU A CA 1
ATOM 827 C C . LEU A 1 107 ? 14.027 9.845 -3.061 1.00 90.88 107 LEU A C 1
ATOM 829 O O . LEU A 1 107 ? 14.352 8.661 -3.165 1.00 90.88 107 LEU A O 1
ATOM 833 N N . ILE A 1 108 ? 12.757 10.248 -3.082 1.00 93.44 108 ILE A N 1
ATOM 834 C CA . ILE A 1 108 ? 11.626 9.353 -3.357 1.00 93.44 108 ILE A CA 1
ATOM 835 C C . ILE A 1 108 ? 11.365 9.364 -4.861 1.00 93.44 108 ILE A C 1
ATOM 837 O O . ILE A 1 108 ? 11.115 10.422 -5.434 1.00 93.44 108 ILE A O 1
ATOM 841 N N . VAL A 1 109 ? 11.396 8.188 -5.480 1.00 94.31 109 VAL A N 1
ATOM 842 C CA . VAL A 1 109 ? 11.074 7.992 -6.896 1.00 94.31 109 VAL A CA 1
ATOM 843 C C . VAL A 1 109 ? 9.793 7.172 -7.001 1.00 94.31 109 VAL A C 1
ATOM 845 O O . VAL A 1 109 ? 9.673 6.138 -6.347 1.00 94.31 109 VAL A O 1
ATOM 848 N N . TYR A 1 110 ? 8.835 7.638 -7.805 1.00 96.06 110 TYR A N 1
ATOM 849 C CA . TYR A 1 110 ? 7.550 6.971 -8.031 1.00 96.06 110 TYR A CA 1
ATOM 850 C C . TYR A 1 110 ? 7.634 6.076 -9.268 1.00 96.06 110 TYR A C 1
ATOM 852 O O . TYR A 1 110 ? 7.593 6.570 -10.393 1.00 96.06 110 TYR A O 1
ATOM 860 N N . GLY A 1 111 ? 7.773 4.772 -9.062 1.00 94.81 111 GLY A N 1
ATOM 861 C CA . GLY A 1 111 ? 8.033 3.807 -10.125 1.00 94.81 111 GLY A CA 1
ATOM 862 C C . GLY A 1 111 ? 8.530 2.477 -9.578 1.00 94.81 111 GLY A C 1
ATOM 863 O O . GLY A 1 111 ? 8.448 2.222 -8.371 1.00 94.81 111 GLY A O 1
ATOM 864 N N . LEU A 1 112 ? 9.032 1.629 -10.472 1.00 94.25 112 LEU A N 1
ATOM 865 C CA . LEU A 1 112 ? 9.552 0.308 -10.138 1.00 94.25 112 LEU A CA 1
ATOM 866 C C . LEU A 1 112 ? 11.078 0.286 -10.158 1.00 94.25 112 LEU A C 1
ATOM 868 O O . LEU A 1 112 ? 11.749 1.121 -10.759 1.00 94.25 112 LEU A O 1
ATOM 872 N N . VAL A 1 113 ? 11.617 -0.711 -9.470 1.00 92.38 113 VAL A N 1
ATOM 873 C CA . VAL A 1 113 ? 13.043 -0.992 -9.415 1.00 92.38 113 VAL A CA 1
ATOM 874 C C . VAL A 1 113 ? 13.296 -2.284 -10.157 1.00 92.38 113 VAL A C 1
ATOM 876 O O . VAL A 1 113 ? 12.746 -3.317 -9.782 1.00 92.38 113 VAL A O 1
ATOM 879 N N . ASP A 1 114 ? 14.185 -2.228 -11.138 1.00 90.75 114 ASP A N 1
ATOM 880 C CA . ASP A 1 114 ? 14.764 -3.436 -11.698 1.00 90.75 114 ASP A CA 1
ATOM 881 C C . ASP A 1 114 ? 15.707 -4.095 -10.672 1.00 90.75 114 ASP A C 1
ATOM 883 O O . ASP A 1 114 ? 16.539 -3.437 -10.034 1.00 90.75 114 ASP A O 1
ATOM 887 N N . GLU A 1 115 ? 15.534 -5.399 -10.475 1.00 89.69 115 GLU A N 1
ATOM 888 C CA . GLU A 1 115 ? 16.368 -6.220 -9.601 1.00 89.69 115 GLU A CA 1
ATOM 889 C C . GLU A 1 115 ? 17.626 -6.735 -10.321 1.00 89.69 115 GLU A C 1
ATOM 891 O O . GLU A 1 115 ? 18.629 -6.993 -9.651 1.00 89.69 115 GLU A O 1
ATOM 896 N N . GLU A 1 116 ? 17.637 -6.804 -11.659 1.00 88.19 116 GLU A N 1
ATOM 897 C CA . GLU A 1 116 ? 18.805 -7.212 -12.453 1.00 88.19 116 GLU A CA 1
ATOM 898 C C . GLU A 1 116 ? 19.951 -6.192 -12.401 1.00 88.19 116 GLU A C 1
ATOM 900 O O . GLU A 1 116 ? 21.115 -6.553 -12.581 1.00 88.19 116 GLU A O 1
ATOM 905 N N . ARG A 1 117 ? 19.671 -4.940 -12.016 1.00 86.00 117 ARG A N 1
ATOM 906 C CA . ARG A 1 117 ? 20.704 -3.930 -11.713 1.00 86.00 117 ARG A CA 1
ATOM 907 C C . ARG A 1 117 ? 21.629 -4.298 -10.541 1.00 86.00 117 ARG A C 1
ATOM 909 O O . ARG A 1 117 ? 22.612 -3.596 -10.295 1.00 86.00 117 ARG A O 1
ATOM 916 N N . LYS A 1 118 ? 21.288 -5.316 -9.744 1.00 88.50 118 LYS A N 1
ATOM 917 C CA . LYS A 1 118 ? 22.077 -5.773 -8.589 1.00 88.50 118 LYS A CA 1
ATOM 918 C C . LYS A 1 118 ? 22.869 -7.029 -8.947 1.00 88.50 118 LYS A C 1
ATOM 920 O O . LYS A 1 118 ? 22.463 -7.836 -9.776 1.00 88.50 118 LYS A O 1
ATOM 925 N N . VAL A 1 119 ? 23.994 -7.238 -8.259 1.00 87.88 119 VAL A N 1
ATOM 926 C CA . VAL A 1 119 ? 24.773 -8.476 -8.402 1.00 87.88 119 VAL A CA 1
ATOM 927 C C . VAL A 1 119 ? 23.917 -9.671 -7.979 1.00 87.88 119 VAL A C 1
ATOM 929 O O . VAL A 1 119 ? 23.453 -9.746 -6.840 1.00 87.88 119 VAL A O 1
ATOM 932 N N . ASN A 1 120 ? 23.730 -10.622 -8.895 1.00 90.12 120 ASN A N 1
ATOM 933 C CA . ASN A 1 120 ? 22.968 -11.836 -8.633 1.00 90.12 120 ASN A CA 1
ATOM 934 C C . ASN A 1 120 ? 23.786 -12.819 -7.781 1.00 90.12 120 ASN A C 1
ATOM 936 O O . ASN A 1 120 ? 24.632 -13.552 -8.294 1.00 90.12 120 ASN A O 1
ATOM 940 N N . ILE A 1 121 ? 23.494 -12.863 -6.480 1.00 90.06 121 ILE A N 1
ATOM 941 C CA . ILE A 1 121 ? 24.169 -13.747 -5.518 1.00 90.06 121 ILE A CA 1
ATOM 942 C C . ILE A 1 121 ? 23.968 -15.239 -5.812 1.00 90.06 121 ILE A C 1
ATOM 944 O O . ILE A 1 121 ? 24.805 -16.045 -5.429 1.00 90.06 121 ILE A O 1
ATOM 948 N N . ASN A 1 122 ? 22.901 -15.616 -6.527 1.00 89.56 122 ASN A N 1
ATOM 949 C CA . ASN A 1 122 ? 22.633 -17.015 -6.873 1.00 89.56 122 ASN A CA 1
ATOM 950 C C . ASN A 1 122 ? 23.534 -17.529 -8.008 1.00 89.56 122 ASN A C 1
ATOM 952 O O . ASN A 1 122 ? 23.531 -18.724 -8.282 1.00 89.56 122 ASN A O 1
ATOM 956 N N . LYS A 1 123 ? 24.265 -16.638 -8.694 1.00 88.56 123 LYS A N 1
ATOM 957 C CA . LYS A 1 123 ? 25.251 -16.988 -9.732 1.00 88.56 123 LYS A CA 1
ATOM 958 C C . LYS A 1 123 ? 26.696 -16.933 -9.229 1.00 88.56 123 LYS A C 1
ATOM 960 O O . LYS A 1 123 ? 27.612 -17.149 -10.016 1.00 88.56 123 LYS A O 1
ATOM 965 N N . ALA A 1 124 ? 26.911 -16.605 -7.956 1.00 82.75 124 ALA A N 1
ATOM 966 C CA . ALA A 1 124 ? 28.229 -16.727 -7.360 1.00 82.75 124 ALA A CA 1
ATOM 967 C C . ALA A 1 124 ? 28.497 -18.217 -7.104 1.00 82.75 124 ALA A C 1
ATOM 969 O O . ALA A 1 124 ? 27.896 -18.802 -6.203 1.00 82.75 124 ALA A O 1
ATOM 970 N N . ASP A 1 125 ? 29.358 -18.830 -7.919 1.00 73.19 125 ASP A N 1
ATOM 971 C CA . ASP A 1 125 ? 29.933 -20.134 -7.589 1.00 73.19 125 ASP A CA 1
ATOM 972 C C . ASP A 1 125 ? 30.719 -19.995 -6.274 1.00 73.19 125 ASP A C 1
ATOM 974 O O . ASP A 1 125 ? 31.476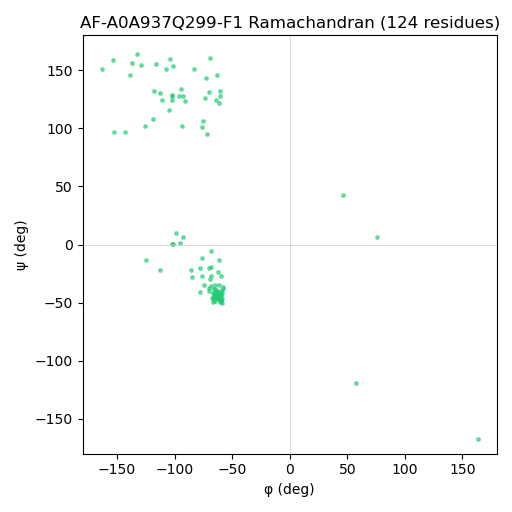 -19.035 -6.094 1.00 73.19 125 ASP A O 1
ATOM 978 N N . ILE A 1 126 ? 30.483 -20.922 -5.341 1.00 61.12 126 ILE A N 1
ATOM 979 C CA . ILE A 1 126 ? 31.219 -21.031 -4.071 1.00 61.12 126 ILE A CA 1
ATOM 980 C C . ILE A 1 126 ? 32.554 -21.727 -4.327 1.00 61.12 126 ILE A C 1
ATOM 982 O O . ILE A 1 126 ? 32.532 -22.788 -4.992 1.00 61.12 126 ILE A O 1
#

Nearest PDB structures (foldseek):
  2ibw-assembly1_C  TM=4.667E-01  e=4.728E+00  Homo sapiens

Radius of gyration: 29.62 Å; Cα contacts (8 Å, |Δi|>4): 93; chains: 1; bounding box: 65×35×88 Å

Solvent-accessible surface area (backbone atoms only — not comparable to full-atom values): 7506 Å² total; per-residue (Å²): 118,72,70,61,56,56,52,51,49,52,52,52,52,51,51,50,52,52,51,50,53,52,50,56,54,52,50,52,55,51,52,52,53,51,52,52,51,52,49,51,56,48,51,53,50,52,51,52,44,51,51,49,47,52,53,49,51,50,52,46,56,74,67,54,82,66,87,86,62,90,58,82,83,37,75,49,33,58,24,53,88,80,20,46,73,38,74,58,90,97,43,72,38,65,37,60,48,77,48,72,55,90,97,51,78,73,42,80,43,27,29,52,79,77,69,80,84,48,88,63,70,92,73,58,83,130

Secondary structure (DSSP, 8-state):
-HHHHHHHHHHHHHHHHHHHHHHHHHHHHHHHHHHHHHHHHHHHHHHHHHHHHHHHHHHHHHT---SS---TTSTTTS-HHHHSSEEETTEEE---EEE--TTSPPEEE-S---STTS--GGG---